Protein AF-A0A8X6F8U3-F1 (afdb_monomer_lite)

Secondary structure (DSSP, 8-state):
-HHHHH----TT--HHHHHHHHHHHHHHHHHHHHHHHS----SHHHHHHHHHH--GGGHHHHHHHHHS-GGG--HHHHHHHHHHHHTTS-------------

Radius of gyration: 16.99 Å; chains: 1; bounding box: 34×33×59 Å

Structure (mmCIF, N/CA/C/O backbone):
data_AF-A0A8X6F8U3-F1
#
_entry.id   AF-A0A8X6F8U3-F1
#
loop_
_atom_site.group_PDB
_atom_site.id
_atom_site.type_symbol
_atom_site.label_atom_id
_atom_site.label_alt_id
_atom_site.label_comp_id
_atom_site.label_asym_id
_atom_site.label_entity_id
_atom_site.label_seq_id
_atom_site.pdbx_PDB_ins_code
_atom_site.Cartn_x
_atom_site.Cartn_y
_atom_site.Cartn_z
_atom_site.occupancy
_atom_site.B_iso_or_equiv
_atom_site.auth_seq_id
_atom_site.auth_comp_id
_atom_site.auth_asym_id
_atom_site.auth_atom_id
_atom_site.pdbx_PDB_model_num
ATOM 1 N N . MET A 1 1 ? -8.518 11.159 7.905 1.00 58.81 1 MET A N 1
ATOM 2 C CA . MET A 1 1 ? -9.154 10.198 6.957 1.00 58.81 1 MET A CA 1
ATOM 3 C C . MET A 1 1 ? -8.760 10.335 5.467 1.00 58.81 1 MET A C 1
ATOM 5 O O . MET A 1 1 ? -8.096 9.435 4.971 1.00 58.81 1 MET A O 1
ATOM 9 N N . GLU A 1 2 ? -9.117 11.391 4.712 1.00 69.12 2 GLU A N 1
ATOM 10 C CA . GLU A 1 2 ? -9.016 11.360 3.223 1.00 69.12 2 GLU A CA 1
ATOM 11 C C . GLU A 1 2 ? -7.598 11.386 2.616 1.00 69.12 2 GLU A C 1
ATOM 13 O O . GLU A 1 2 ? -7.409 10.939 1.482 1.00 69.12 2 GLU A O 1
ATOM 18 N N . LYS A 1 3 ? -6.595 11.888 3.352 1.00 73.69 3 LYS A N 1
ATOM 19 C CA . LYS A 1 3 ? -5.221 12.070 2.843 1.00 73.69 3 LYS A CA 1
ATOM 20 C C . LYS A 1 3 ? -4.618 10.786 2.273 1.00 73.69 3 LYS A C 1
ATOM 22 O O . LYS A 1 3 ? -3.950 10.844 1.252 1.00 73.69 3 LYS A O 1
ATOM 27 N N . PHE A 1 4 ? -4.872 9.634 2.898 1.00 74.69 4 PHE A N 1
ATOM 28 C CA . PHE A 1 4 ? -4.359 8.350 2.419 1.00 74.69 4 PHE A CA 1
ATOM 29 C C . PHE A 1 4 ? -4.970 7.947 1.065 1.00 74.69 4 PHE A C 1
ATOM 31 O O . PHE A 1 4 ? -4.255 7.537 0.153 1.00 74.69 4 PHE A O 1
ATOM 38 N N . PHE A 1 5 ? -6.285 8.112 0.909 1.00 71.75 5 PHE A N 1
ATOM 39 C CA . PHE A 1 5 ? -6.998 7.700 -0.301 1.00 71.75 5 PHE A CA 1
ATOM 40 C C . PHE A 1 5 ? -6.686 8.607 -1.496 1.00 71.75 5 PHE A C 1
ATOM 42 O O . PHE A 1 5 ? -6.496 8.104 -2.606 1.00 71.75 5 PHE A O 1
ATOM 49 N N . ARG A 1 6 ? -6.557 9.918 -1.252 1.00 76.81 6 ARG A N 1
ATOM 50 C CA . ARG A 1 6 ? -6.268 10.934 -2.277 1.00 76.81 6 ARG A CA 1
ATOM 51 C C . ARG A 1 6 ? -4.782 11.108 -2.602 1.00 76.81 6 ARG A C 1
ATOM 53 O O . ARG A 1 6 ? -4.469 11.865 -3.510 1.00 76.81 6 ARG A O 1
ATOM 60 N N . HIS A 1 7 ? -3.863 10.465 -1.874 1.00 72.81 7 HIS A N 1
ATOM 61 C CA . HIS A 1 7 ? -2.436 10.635 -2.151 1.00 72.81 7 HIS A CA 1
ATOM 62 C C . HIS A 1 7 ? -2.070 9.989 -3.491 1.00 72.81 7 HIS A C 1
ATOM 64 O O . HIS A 1 7 ? -2.315 8.795 -3.706 1.00 72.81 7 HIS A O 1
ATOM 70 N N . GLU A 1 8 ? -1.476 10.790 -4.366 1.00 71.00 8 GLU A N 1
ATOM 71 C CA . GLU A 1 8 ? -0.885 10.381 -5.635 1.00 71.00 8 GLU A CA 1
ATOM 72 C C . GLU A 1 8 ? 0.630 10.572 -5.572 1.00 71.00 8 GLU A C 1
ATOM 74 O O . GLU A 1 8 ? 1.145 11.306 -4.726 1.00 71.00 8 GLU A O 1
ATOM 79 N N . LYS A 1 9 ? 1.352 9.861 -6.439 1.00 65.50 9 LYS A N 1
ATOM 80 C CA . LYS A 1 9 ? 2.805 9.977 -6.526 1.00 65.50 9 LYS A CA 1
ATOM 81 C C . LYS A 1 9 ? 3.182 11.302 -7.186 1.00 65.50 9 LYS A C 1
ATOM 83 O O . LYS A 1 9 ? 2.762 11.565 -8.308 1.00 65.50 9 LYS A O 1
ATOM 88 N N . GLU A 1 10 ? 4.022 12.092 -6.521 1.00 70.50 10 GLU A N 1
ATOM 89 C CA . GLU A 1 10 ? 4.621 13.298 -7.101 1.00 70.50 10 GLU A CA 1
ATOM 90 C C . GLU A 1 10 ? 5.673 12.911 -8.164 1.00 70.50 10 GLU A C 1
ATOM 92 O O . GLU A 1 10 ? 6.340 11.874 -8.058 1.00 70.50 10 GLU A O 1
ATOM 97 N N . LEU A 1 11 ? 5.801 13.711 -9.230 1.00 58.59 11 LEU A N 1
ATOM 98 C CA . LEU A 1 11 ? 6.662 13.391 -10.382 1.00 58.59 11 LEU A CA 1
ATOM 99 C C . LEU A 1 11 ? 8.149 13.263 -10.004 1.00 58.59 11 LEU A C 1
ATOM 101 O O . LEU A 1 11 ? 8.826 12.403 -10.567 1.00 58.59 11 LEU A O 1
ATOM 105 N N . ASP A 1 12 ? 8.602 14.035 -9.014 1.00 63.91 12 ASP A N 1
ATOM 106 C CA . ASP A 1 12 ? 9.995 14.068 -8.540 1.00 63.91 12 ASP A CA 1
ATOM 107 C C . ASP A 1 12 ? 10.294 13.116 -7.372 1.00 63.91 12 ASP A C 1
ATOM 109 O O . ASP A 1 12 ? 11.456 12.924 -7.020 1.00 63.91 12 ASP A O 1
ATOM 113 N N . ASP A 1 13 ? 9.280 12.486 -6.772 1.00 71.19 13 ASP A N 1
ATOM 114 C CA . ASP A 1 13 ? 9.520 11.479 -5.737 1.00 71.19 13 ASP A CA 1
ATOM 115 C C . ASP A 1 13 ? 10.078 10.197 -6.366 1.00 71.19 13 ASP A C 1
ATOM 117 O O . ASP A 1 13 ? 9.485 9.641 -7.298 1.00 71.19 13 ASP A O 1
ATOM 121 N N . ASP A 1 14 ? 11.150 9.647 -5.802 1.00 76.94 14 ASP A N 1
ATOM 122 C CA . ASP A 1 14 ? 11.480 8.238 -6.022 1.00 76.94 14 ASP A CA 1
ATOM 123 C C . ASP A 1 14 ? 10.392 7.318 -5.409 1.00 76.94 14 ASP A C 1
ATOM 125 O O . ASP A 1 14 ? 9.550 7.736 -4.598 1.00 76.94 14 ASP A O 1
ATOM 129 N N . ILE A 1 15 ? 10.330 6.053 -5.839 1.00 78.12 15 ILE A N 1
ATOM 130 C CA . ILE A 1 15 ? 9.307 5.110 -5.369 1.00 78.12 15 ILE A CA 1
ATOM 131 C C . ILE A 1 15 ? 9.447 4.868 -3.868 1.00 78.12 15 ILE A C 1
ATOM 133 O O . ILE A 1 15 ? 8.434 4.707 -3.188 1.00 78.12 15 ILE A O 1
ATOM 137 N N . ALA A 1 16 ? 10.672 4.857 -3.336 1.00 80.12 16 ALA A N 1
ATOM 138 C CA . ALA A 1 16 ? 10.928 4.602 -1.925 1.00 80.12 16 ALA A CA 1
ATOM 139 C C . ALA A 1 16 ? 10.355 5.718 -1.040 1.00 80.12 16 ALA A C 1
ATOM 141 O O . ALA A 1 16 ? 9.675 5.440 -0.048 1.00 80.12 16 ALA A O 1
ATOM 142 N N . SER A 1 17 ? 10.561 6.970 -1.432 1.00 83.25 17 SER A N 1
ATOM 143 C CA . SER A 1 17 ? 10.043 8.176 -0.790 1.00 83.25 17 SER A CA 1
ATOM 144 C C . SER A 1 17 ? 8.524 8.214 -0.871 1.00 83.25 17 SER A C 1
ATOM 146 O O . SER A 1 17 ? 7.857 8.439 0.143 1.00 83.25 17 SER A O 1
ATOM 148 N N . HIS A 1 18 ? 7.955 7.890 -2.034 1.00 83.88 18 HIS A N 1
ATOM 149 C CA . HIS A 1 18 ? 6.507 7.800 -2.186 1.00 83.88 18 HIS A CA 1
ATOM 150 C C . HIS A 1 18 ? 5.887 6.709 -1.294 1.00 83.88 18 HIS A C 1
ATOM 152 O O . HIS A 1 18 ? 4.905 6.947 -0.586 1.00 83.88 18 HIS A O 1
ATOM 158 N N . ILE A 1 19 ? 6.490 5.517 -1.261 1.00 85.75 19 ILE A N 1
ATOM 159 C CA . ILE A 1 19 ? 6.067 4.415 -0.388 1.00 85.75 19 ILE A CA 1
ATOM 160 C C . ILE A 1 19 ? 6.152 4.832 1.086 1.00 85.75 19 ILE A C 1
ATOM 162 O O . ILE A 1 19 ? 5.222 4.567 1.851 1.00 85.75 19 ILE A O 1
ATOM 166 N N . ALA A 1 20 ? 7.219 5.522 1.496 1.00 86.56 20 ALA A N 1
ATOM 167 C CA . ALA A 1 20 ? 7.372 6.014 2.863 1.00 86.56 20 ALA A CA 1
ATOM 168 C C . ALA A 1 20 ? 6.270 7.024 3.239 1.00 86.56 20 ALA A C 1
ATOM 170 O O . ALA A 1 20 ? 5.706 6.936 4.338 1.00 86.56 20 ALA A O 1
ATOM 171 N N . LYS A 1 21 ? 5.906 7.936 2.321 1.00 88.06 21 LYS A N 1
ATOM 172 C CA . LYS A 1 21 ? 4.771 8.864 2.485 1.00 88.06 21 LYS A CA 1
ATOM 173 C C . LYS A 1 21 ? 3.448 8.097 2.645 1.00 88.06 21 LYS A C 1
ATOM 175 O O . LYS A 1 21 ? 2.701 8.365 3.589 1.00 88.06 21 LYS A O 1
ATOM 180 N N . LEU A 1 22 ? 3.180 7.089 1.807 1.00 88.12 22 LEU A N 1
ATOM 181 C CA . LEU A 1 22 ? 1.986 6.235 1.915 1.00 88.12 22 LEU A CA 1
ATOM 182 C C . LEU A 1 22 ? 1.913 5.484 3.251 1.00 88.12 22 LEU A C 1
ATOM 184 O O . LEU A 1 22 ? 0.871 5.497 3.907 1.00 88.12 22 LEU A O 1
ATOM 188 N N . GLN A 1 23 ? 3.015 4.866 3.682 1.00 88.94 23 GLN A N 1
ATOM 189 C CA . GLN A 1 23 ? 3.091 4.162 4.963 1.00 88.94 23 GLN A CA 1
ATOM 190 C C . GLN A 1 23 ? 2.835 5.101 6.145 1.00 88.94 23 GLN A C 1
ATOM 192 O O . GLN A 1 23 ? 2.135 4.734 7.088 1.00 88.94 23 GLN A O 1
ATOM 197 N N . ARG A 1 24 ? 3.391 6.317 6.104 1.00 90.50 24 ARG A N 1
ATOM 198 C CA . ARG A 1 24 ? 3.146 7.332 7.131 1.00 90.50 24 ARG A CA 1
ATOM 199 C C . ARG A 1 24 ? 1.669 7.722 7.178 1.00 90.50 24 ARG A C 1
ATOM 201 O O . ARG A 1 24 ? 1.077 7.660 8.251 1.00 90.50 24 ARG A O 1
ATOM 208 N N . ASN A 1 25 ? 1.073 8.043 6.031 1.00 89.44 25 ASN A N 1
ATOM 209 C CA . ASN A 1 25 ? -0.344 8.405 5.940 1.00 89.44 25 ASN A CA 1
ATOM 210 C C . ASN A 1 25 ? -1.256 7.275 6.449 1.00 89.44 25 ASN A C 1
ATOM 212 O O . ASN A 1 25 ? -2.256 7.538 7.114 1.00 89.44 25 ASN A O 1
ATOM 216 N N . PHE A 1 26 ? -0.904 6.016 6.171 1.00 90.25 26 PHE A N 1
ATOM 217 C CA . PHE A 1 26 ? -1.649 4.848 6.643 1.00 90.25 26 PHE A CA 1
ATOM 218 C C . PHE A 1 26 ? -1.545 4.650 8.161 1.00 90.25 26 PHE A C 1
ATOM 220 O O . PHE A 1 26 ? -2.543 4.342 8.810 1.00 90.25 26 PHE A O 1
ATOM 227 N N . ARG A 1 27 ? -0.361 4.877 8.750 1.00 91.50 27 ARG A N 1
ATOM 228 C CA . ARG A 1 27 ? -0.181 4.855 10.212 1.00 91.50 27 ARG A CA 1
ATOM 229 C C . ARG A 1 27 ? -1.003 5.939 10.899 1.00 91.50 27 ARG A C 1
ATOM 231 O O . ARG A 1 27 ? -1.727 5.627 11.835 1.00 91.50 27 ARG A O 1
ATOM 238 N N . GLU A 1 28 ? -0.947 7.173 10.397 1.00 92.56 28 GLU A N 1
ATOM 239 C CA . GLU A 1 28 ? -1.734 8.290 10.939 1.00 92.56 28 GLU A CA 1
ATOM 240 C C . GLU A 1 28 ? -3.247 7.995 10.872 1.00 92.56 28 GLU A C 1
ATOM 242 O O . GLU A 1 28 ? -3.968 8.230 11.842 1.00 92.56 28 GLU A O 1
ATOM 247 N N . LEU A 1 29 ? -3.720 7.401 9.768 1.00 91.12 29 LEU A N 1
ATOM 248 C CA . LEU A 1 29 ? -5.107 6.947 9.620 1.00 91.12 29 LEU A CA 1
ATOM 249 C C . LEU A 1 29 ? -5.482 5.865 10.643 1.00 91.12 29 LEU A C 1
ATOM 251 O O .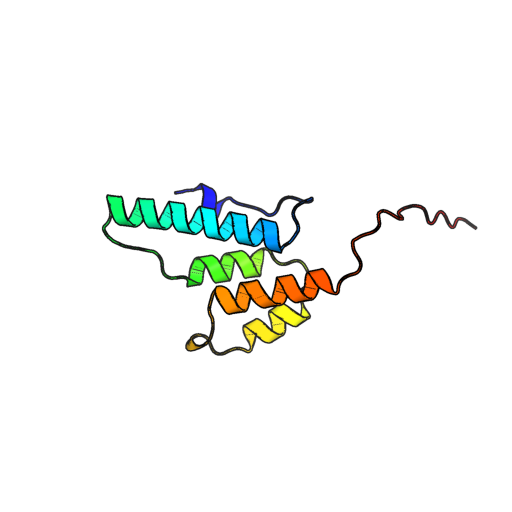 LEU A 1 29 ? -6.536 5.952 11.272 1.00 91.12 29 LEU A O 1
ATOM 255 N N . ASN A 1 30 ? -4.638 4.847 10.816 1.00 92.94 30 ASN A N 1
ATOM 256 C CA . ASN A 1 30 ? -4.890 3.770 11.773 1.00 92.94 30 ASN A CA 1
ATOM 257 C C . ASN A 1 30 ? -4.834 4.251 13.227 1.00 92.94 30 ASN A C 1
ATOM 259 O O . ASN A 1 30 ? -5.600 3.764 14.056 1.00 92.94 30 ASN A O 1
ATOM 263 N N . ASP A 1 31 ? -3.984 5.228 13.543 1.00 93.06 31 ASP A N 1
ATOM 264 C CA . ASP A 1 31 ? -3.954 5.863 14.860 1.00 93.06 31 ASP A CA 1
ATOM 265 C C . ASP A 1 31 ? -5.254 6.618 15.157 1.00 93.06 31 ASP A C 1
ATOM 267 O O . ASP A 1 31 ? -5.802 6.490 16.255 1.00 93.06 31 ASP A O 1
ATOM 271 N N . GLU A 1 32 ? -5.774 7.363 14.179 1.00 91.88 32 GLU A N 1
ATOM 272 C CA . GLU A 1 32 ? -7.070 8.043 14.265 1.00 91.88 32 GLU A CA 1
ATOM 273 C C . GLU A 1 32 ? -8.215 7.029 14.437 1.00 91.88 32 GLU A C 1
ATOM 275 O O . GLU A 1 32 ? -9.018 7.141 15.368 1.00 91.88 32 GLU A O 1
ATOM 280 N N . LEU A 1 33 ? -8.247 5.983 13.607 1.00 91.31 33 LEU A N 1
ATOM 281 C CA . LEU A 1 33 ? -9.276 4.943 13.648 1.00 91.31 33 LEU A CA 1
ATOM 282 C C . LEU A 1 33 ? -9.267 4.171 14.974 1.00 91.31 33 LEU A C 1
ATOM 284 O O . LEU A 1 33 ? -10.322 3.894 15.548 1.00 91.31 33 LEU A O 1
ATOM 288 N N . ARG A 1 34 ? -8.079 3.899 15.519 1.00 93.50 34 ARG A N 1
ATOM 289 C CA . ARG A 1 34 ? -7.923 3.260 16.826 1.00 93.50 34 ARG A CA 1
ATOM 290 C C . ARG A 1 34 ? -8.449 4.141 17.954 1.00 93.50 34 ARG A C 1
ATOM 292 O O . ARG A 1 34 ? -9.059 3.621 18.885 1.00 93.50 34 ARG A O 1
ATOM 299 N N . ARG A 1 35 ? -8.250 5.461 17.880 1.00 93.81 35 ARG A N 1
ATOM 300 C CA . ARG A 1 35 ? -8.778 6.408 18.878 1.00 93.81 35 ARG A CA 1
ATOM 301 C C . ARG A 1 35 ? -10.301 6.509 18.830 1.00 93.81 35 ARG A C 1
ATOM 303 O O . ARG A 1 35 ? -10.930 6.498 19.882 1.00 93.81 35 ARG A O 1
ATOM 310 N N . VAL A 1 36 ? -10.880 6.606 17.634 1.00 92.94 36 VAL A N 1
ATOM 311 C CA . VAL A 1 36 ? -12.316 6.893 17.458 1.00 92.94 36 VAL A CA 1
ATOM 312 C C . VAL A 1 36 ? -13.174 5.627 17.503 1.00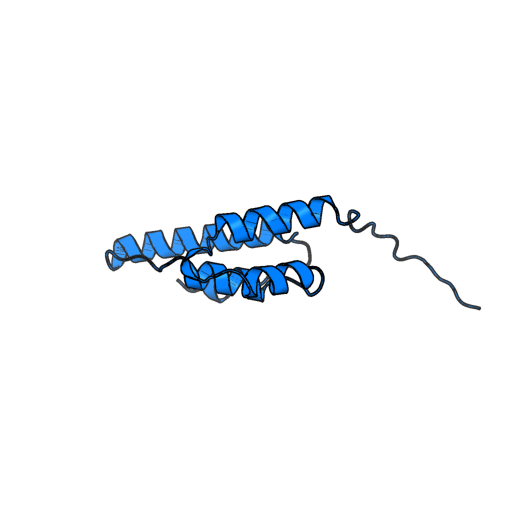 92.94 36 VAL A C 1
ATOM 314 O O . VAL A 1 36 ? -14.261 5.643 18.069 1.00 92.94 36 VAL A O 1
ATOM 317 N N . ALA A 1 37 ? -12.687 4.524 16.936 1.00 91.75 37 ALA A N 1
ATOM 318 C CA . ALA A 1 37 ? -13.465 3.303 16.721 1.00 91.75 37 ALA A CA 1
ATOM 319 C C . ALA A 1 37 ? -12.820 2.040 17.320 1.00 91.75 37 ALA A C 1
ATOM 321 O O . ALA A 1 37 ? -13.340 0.944 17.122 1.00 91.75 37 ALA A O 1
ATOM 322 N N . LYS A 1 38 ? -11.699 2.168 18.053 1.00 92.69 38 LYS A N 1
ATOM 323 C CA . LYS A 1 38 ? -10.964 1.044 18.676 1.00 92.69 38 LYS A CA 1
ATOM 324 C C . LYS A 1 38 ? -10.627 -0.088 17.697 1.00 92.69 38 LYS A C 1
ATOM 326 O O . LYS A 1 38 ? -10.551 -1.250 18.085 1.00 92.69 38 LYS A O 1
ATOM 331 N N . THR A 1 39 ? -10.410 0.260 16.433 1.00 91.75 39 THR A N 1
ATOM 332 C CA . THR A 1 39 ? -10.105 -0.685 15.358 1.00 91.75 39 THR A CA 1
ATOM 333 C C . THR A 1 39 ? -8.996 -0.144 14.460 1.00 91.75 39 THR A C 1
ATOM 335 O O . THR A 1 39 ? -8.652 1.036 14.522 1.00 91.75 39 THR A O 1
ATOM 338 N N . THR A 1 40 ? -8.423 -1.011 13.635 1.00 91.44 40 THR A N 1
ATOM 339 C CA . THR A 1 40 ? -7.393 -0.680 12.647 1.00 91.44 40 THR A CA 1
ATOM 340 C C . THR A 1 40 ? -7.731 -1.345 11.325 1.00 91.44 40 THR A C 1
ATOM 342 O O . THR A 1 40 ? -8.318 -2.426 11.292 1.00 91.44 40 THR A O 1
ATOM 345 N N . LEU A 1 41 ? -7.323 -0.728 10.224 1.00 88.50 41 LEU A N 1
ATOM 346 C CA . LEU A 1 41 ? -7.372 -1.360 8.918 1.00 88.50 41 LEU A CA 1
ATOM 347 C C . LEU A 1 41 ? -6.276 -2.432 8.813 1.00 88.50 41 LEU A C 1
ATOM 349 O O . LEU A 1 41 ? -5.168 -2.209 9.310 1.00 88.50 41 LEU A O 1
ATOM 353 N N . PRO A 1 42 ? -6.555 -3.566 8.145 1.00 89.88 42 PRO A N 1
ATOM 354 C CA . PRO A 1 42 ? -5.529 -4.547 7.802 1.00 89.88 42 PRO A CA 1
ATOM 355 C C . PRO A 1 42 ? -4.535 -3.950 6.800 1.00 89.88 42 PRO A C 1
ATOM 357 O O . PRO A 1 42 ? -4.850 -2.973 6.135 1.00 89.88 42 PRO A O 1
ATOM 360 N N . ASP A 1 43 ? -3.370 -4.564 6.608 1.00 87.25 43 ASP A N 1
ATOM 361 C CA . ASP A 1 43 ? -2.321 -4.038 5.713 1.00 87.25 43 ASP A CA 1
ATOM 362 C C . ASP A 1 43 ? -2.669 -4.105 4.212 1.00 87.25 43 ASP A C 1
ATOM 364 O O . ASP A 1 43 ? -2.006 -3.491 3.371 1.00 87.25 43 ASP A O 1
ATOM 368 N N . PHE A 1 44 ? -3.715 -4.848 3.846 1.00 86.88 44 PHE A N 1
ATOM 369 C CA . PHE A 1 44 ? -4.107 -5.080 2.454 1.00 86.88 44 PHE A CA 1
ATOM 370 C C . PHE A 1 44 ? -4.378 -3.800 1.633 1.00 86.88 44 PHE A C 1
ATOM 372 O O . PHE A 1 44 ? -3.831 -3.690 0.532 1.00 86.88 44 PHE A O 1
ATOM 379 N N . PRO A 1 45 ? -5.136 -2.796 2.120 1.00 87.38 45 PRO A N 1
ATOM 380 C CA . PRO A 1 45 ? -5.358 -1.546 1.396 1.00 87.38 45 PRO A CA 1
ATOM 381 C C . PRO A 1 45 ? -4.062 -0.759 1.162 1.00 87.38 45 PRO A C 1
ATOM 383 O O . PRO A 1 45 ? -3.903 -0.146 0.107 1.00 87.38 45 PRO A O 1
ATOM 386 N N . LEU A 1 46 ? -3.109 -0.813 2.101 1.00 88.88 46 LEU A N 1
ATOM 387 C CA . LEU A 1 46 ? -1.785 -0.213 1.927 1.00 88.88 46 LEU A CA 1
ATOM 388 C C . LEU A 1 46 ? -0.993 -0.922 0.824 1.00 88.88 46 LEU A C 1
ATOM 390 O O . LEU A 1 46 ? -0.458 -0.261 -0.065 1.00 88.88 46 LEU A O 1
ATOM 394 N N . MET A 1 47 ? -0.971 -2.257 0.832 1.00 88.81 47 MET A N 1
ATOM 395 C CA . MET A 1 47 ? -0.304 -3.044 -0.210 1.00 88.81 47 MET A CA 1
ATOM 396 C C . MET A 1 47 ? -0.908 -2.798 -1.600 1.00 88.81 47 MET A C 1
ATOM 398 O O . MET A 1 47 ? -0.175 -2.604 -2.570 1.00 88.81 47 MET A O 1
ATOM 402 N N . SER A 1 48 ? -2.239 -2.747 -1.697 1.00 86.06 48 SER A N 1
ATOM 403 C CA . SER A 1 48 ? -2.951 -2.449 -2.945 1.00 86.06 48 SER A CA 1
ATOM 404 C C . SER A 1 48 ? -2.613 -1.051 -3.477 1.00 86.06 48 SER A C 1
ATOM 406 O O . SER A 1 48 ? -2.273 -0.900 -4.653 1.00 86.06 48 SER A O 1
ATOM 408 N N . LYS A 1 49 ? -2.608 -0.035 -2.602 1.00 86.50 49 LYS A N 1
ATOM 409 C CA . LYS A 1 49 ? -2.257 1.339 -2.977 1.00 86.50 49 LYS A CA 1
ATOM 410 C C . LYS A 1 49 ? -0.818 1.427 -3.494 1.00 86.50 49 LYS A C 1
ATOM 412 O O . LYS A 1 49 ? -0.615 1.958 -4.5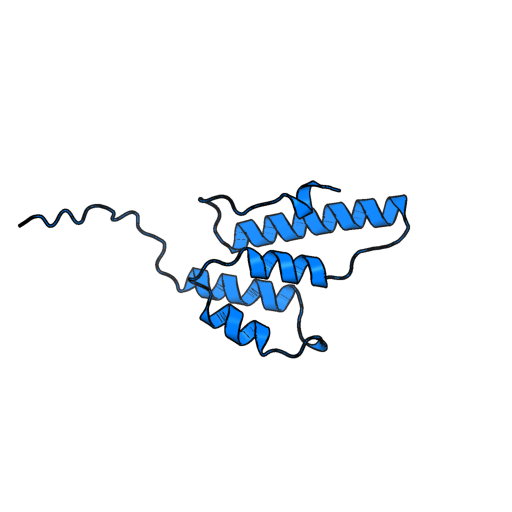81 1.00 86.50 49 LYS A O 1
ATOM 417 N N . ILE A 1 50 ? 0.149 0.827 -2.794 1.00 87.00 50 ILE A N 1
ATOM 418 C CA . ILE A 1 50 ? 1.558 0.787 -3.222 1.00 87.00 50 ILE A CA 1
ATOM 419 C C . ILE A 1 50 ? 1.704 0.138 -4.615 1.00 87.00 50 ILE A C 1
ATOM 421 O O . ILE A 1 50 ? 2.380 0.681 -5.489 1.00 87.00 50 ILE A O 1
ATOM 425 N N . MET A 1 51 ? 1.025 -0.988 -4.861 1.00 84.06 51 MET A N 1
ATOM 426 C CA . MET A 1 51 ? 1.042 -1.672 -6.164 1.00 84.06 51 MET A CA 1
ATOM 427 C C . MET A 1 51 ? 0.456 -0.823 -7.300 1.00 84.06 51 MET A C 1
ATOM 429 O O . MET A 1 51 ? 0.976 -0.843 -8.421 1.00 84.06 51 MET A O 1
ATOM 433 N N . SER A 1 52 ? -0.604 -0.059 -7.017 1.00 82.88 52 SER A N 1
ATOM 434 C CA . SER A 1 52 ? -1.230 0.834 -8.001 1.00 82.88 52 SER A CA 1
ATOM 435 C C . SER A 1 52 ? -0.319 1.997 -8.411 1.00 82.88 52 SER A C 1
ATOM 437 O O . SER A 1 52 ? -0.355 2.420 -9.561 1.00 82.88 52 SER A O 1
ATOM 439 N N . THR A 1 53 ? 0.549 2.460 -7.506 1.00 79.62 53 THR A N 1
ATOM 440 C CA . THR A 1 53 ? 1.431 3.621 -7.723 1.00 79.62 53 THR A CA 1
ATOM 441 C C . THR A 1 53 ? 2.770 3.282 -8.376 1.00 79.62 53 THR A C 1
ATOM 443 O O . THR A 1 53 ? 3.485 4.174 -8.827 1.00 79.62 53 THR A O 1
ATOM 446 N N . MET A 1 54 ? 3.138 2.001 -8.437 1.00 77.44 54 MET A N 1
ATOM 447 C CA . MET A 1 54 ? 4.365 1.567 -9.107 1.00 77.44 54 MET A CA 1
ATOM 448 C C . MET A 1 54 ? 4.254 1.748 -10.628 1.00 77.44 54 MET A C 1
ATOM 450 O O . MET A 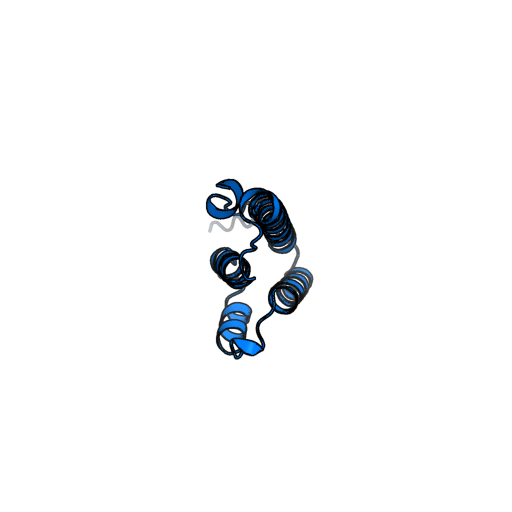1 54 ? 3.320 1.239 -11.253 1.00 77.44 54 MET A O 1
ATOM 454 N N . LEU A 1 55 ? 5.226 2.437 -11.227 1.00 75.06 55 LEU A N 1
ATOM 455 C CA . LEU A 1 55 ? 5.306 2.676 -12.673 1.00 75.06 55 LEU A CA 1
ATOM 456 C C . LEU A 1 55 ? 5.629 1.389 -13.459 1.00 75.06 55 LEU A C 1
ATOM 458 O O . LEU A 1 55 ? 5.972 0.353 -12.880 1.00 75.06 55 LEU A O 1
ATOM 462 N N . SER A 1 56 ? 5.529 1.450 -14.790 1.00 71.00 56 SER A N 1
ATOM 463 C CA . SER A 1 56 ? 5.818 0.328 -15.704 1.00 71.00 56 SER A CA 1
ATOM 464 C C . SER A 1 56 ? 7.237 -0.235 -15.552 1.00 71.00 56 SER A C 1
ATOM 466 O O . SER A 1 56 ? 7.449 -1.427 -15.764 1.00 71.00 56 SER A O 1
ATOM 468 N N . GLU A 1 57 ? 8.190 0.577 -15.096 1.00 72.94 57 GLU A N 1
ATOM 469 C CA . GLU A 1 57 ? 9.574 0.180 -14.794 1.00 72.94 57 GLU A CA 1
ATOM 470 C C . GLU A 1 57 ? 9.663 -0.941 -13.738 1.00 72.94 57 GLU A C 1
ATOM 472 O O . GLU A 1 57 ? 10.604 -1.734 -13.730 1.00 72.94 57 GLU A O 1
ATOM 477 N N . TYR A 1 58 ? 8.630 -1.092 -12.903 1.00 74.62 58 TYR A N 1
ATOM 478 C CA . TYR A 1 58 ? 8.526 -2.144 -11.890 1.00 74.62 58 TYR A CA 1
ATOM 479 C C . TYR A 1 58 ? 7.713 -3.358 -12.367 1.00 74.62 58 TYR A C 1
ATOM 481 O O . TYR A 1 58 ? 7.363 -4.212 -11.554 1.00 74.62 58 TYR A O 1
ATOM 489 N N . PHE A 1 59 ? 7.407 -3.490 -13.664 1.00 76.94 59 PHE A N 1
ATOM 490 C CA . PHE 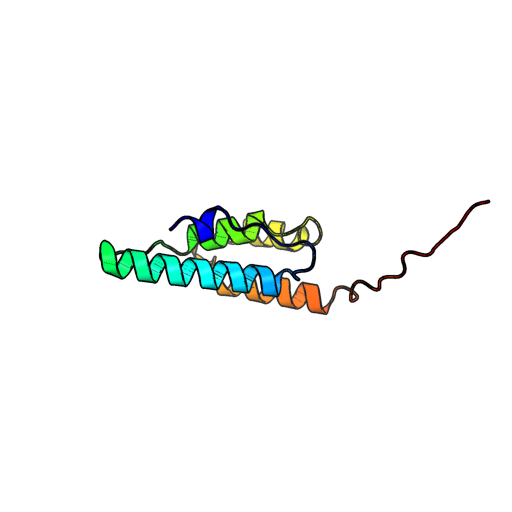A 1 59 ? 6.553 -4.563 -14.195 1.00 76.94 59 PHE A CA 1
ATOM 491 C C . PHE A 1 59 ? 7.014 -5.975 -13.792 1.00 76.94 59 PHE A C 1
ATOM 493 O O . PHE A 1 59 ? 6.211 -6.772 -13.307 1.00 76.94 59 PHE A O 1
ATOM 500 N N . LYS A 1 60 ? 8.318 -6.276 -13.903 1.00 78.19 60 LYS A N 1
ATOM 501 C CA . LYS A 1 60 ? 8.873 -7.575 -13.469 1.00 78.19 60 LYS A CA 1
ATOM 502 C C . LYS A 1 60 ? 8.636 -7.828 -11.982 1.00 78.19 60 LYS A C 1
ATOM 504 O O . LYS A 1 60 ? 8.350 -8.951 -11.583 1.00 78.19 60 LYS A O 1
ATOM 509 N N . PHE A 1 61 ? 8.746 -6.784 -11.165 1.00 80.50 61 PHE A N 1
ATOM 510 C CA . PHE A 1 61 ? 8.476 -6.883 -9.740 1.00 80.50 61 PHE A CA 1
ATOM 511 C C . PHE A 1 61 ? 6.985 -7.105 -9.461 1.00 80.50 61 PHE A C 1
ATOM 513 O O . PHE A 1 61 ? 6.660 -7.995 -8.678 1.00 80.50 61 PHE A O 1
ATOM 520 N N . LYS A 1 62 ? 6.089 -6.375 -10.142 1.00 81.38 62 LYS A N 1
ATOM 521 C CA . LYS A 1 62 ? 4.635 -6.563 -10.017 1.00 81.38 62 LYS A CA 1
ATOM 522 C C . LYS A 1 62 ? 4.212 -7.991 -10.348 1.00 81.38 62 LYS A C 1
ATOM 524 O O . LYS A 1 62 ? 3.512 -8.608 -9.555 1.00 81.38 62 LYS A O 1
ATOM 529 N N . SER A 1 63 ? 4.705 -8.532 -11.461 1.00 81.44 63 SER A N 1
ATOM 530 C CA . SER A 1 63 ? 4.391 -9.898 -11.893 1.00 81.44 63 SER A CA 1
ATOM 531 C C . SER A 1 63 ? 4.839 -10.948 -10.868 1.00 81.44 63 SER A C 1
ATOM 533 O O . SER A 1 63 ? 4.079 -11.854 -10.531 1.00 81.44 63 SER A O 1
ATOM 535 N N . VAL A 1 64 ? 6.038 -10.792 -10.290 1.00 83.19 64 VAL A N 1
ATOM 536 C CA . VAL A 1 64 ? 6.501 -11.670 -9.203 1.00 83.19 64 VAL A CA 1
ATOM 537 C C . VAL A 1 64 ? 5.632 -11.501 -7.959 1.00 83.19 64 VAL A C 1
ATOM 539 O O . VAL A 1 64 ? 5.245 -12.495 -7.356 1.00 83.19 64 VAL A O 1
ATOM 542 N N . TRP A 1 65 ? 5.288 -10.273 -7.575 1.00 84.12 65 TRP A N 1
ATOM 543 C CA . TRP A 1 65 ? 4.450 -10.013 -6.404 1.00 84.12 65 TRP A CA 1
ATOM 544 C C . TRP A 1 65 ? 3.055 -10.640 -6.516 1.00 84.12 65 TRP A C 1
ATOM 546 O O . TRP A 1 65 ? 2.559 -11.233 -5.559 1.00 84.12 65 TRP A O 1
ATOM 556 N N . GLU A 1 66 ? 2.442 -10.562 -7.695 1.00 83.75 66 GLU A N 1
ATOM 557 C CA . GLU A 1 66 ? 1.143 -11.174 -7.984 1.00 8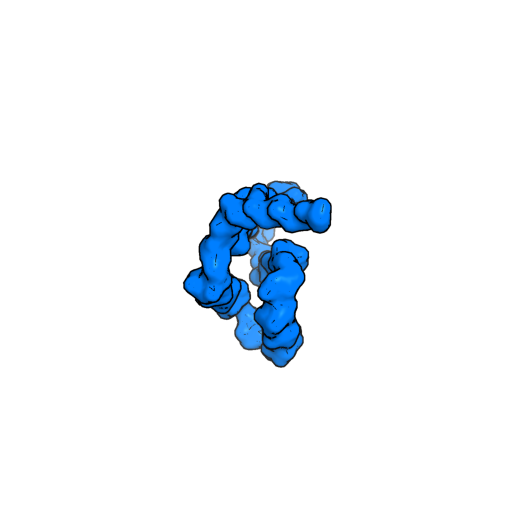3.75 66 GLU A CA 1
ATOM 558 C C . GLU A 1 66 ? 1.182 -12.707 -7.933 1.00 83.75 66 GLU A C 1
ATOM 560 O O . GLU A 1 66 ? 0.170 -13.322 -7.602 1.00 83.75 66 GLU A O 1
ATOM 565 N N . SER A 1 67 ? 2.348 -13.314 -8.176 1.00 83.56 67 SER A N 1
ATOM 566 C CA . SER A 1 67 ? 2.555 -14.764 -8.058 1.00 83.56 67 SER A CA 1
ATOM 567 C C . SER A 1 67 ? 2.769 -15.262 -6.619 1.00 83.56 67 SER A C 1
ATOM 569 O O . SER A 1 67 ? 2.639 -16.455 -6.365 1.00 83.56 67 SER A O 1
ATOM 571 N N . VAL A 1 68 ? 3.075 -14.373 -5.664 1.00 83.94 68 VAL A N 1
ATOM 572 C CA . VAL A 1 68 ? 3.251 -14.741 -4.246 1.00 83.94 68 VAL A CA 1
ATOM 573 C C . VAL A 1 68 ? 1.888 -15.025 -3.615 1.00 83.94 68 VAL A C 1
ATOM 575 O O . VAL A 1 68 ? 0.954 -14.238 -3.795 1.00 83.94 68 VAL A O 1
ATOM 578 N N . HIS A 1 69 ? 1.778 -16.101 -2.834 1.00 84.62 69 HIS A N 1
ATOM 579 C CA . HIS A 1 69 ? 0.564 -16.438 -2.086 1.00 84.62 69 HIS A CA 1
ATOM 580 C C . HIS A 1 69 ? 0.145 -15.307 -1.143 1.00 84.62 69 HIS A C 1
ATOM 582 O O . HIS A 1 69 ? 0.988 -14.646 -0.537 1.00 84.62 69 HIS A O 1
ATOM 588 N N . ILE A 1 70 ? -1.162 -15.059 -1.019 1.00 80.19 70 ILE A N 1
ATOM 589 C CA . ILE A 1 70 ? -1.666 -13.901 -0.270 1.00 80.19 70 ILE A CA 1
ATOM 590 C C . ILE A 1 70 ? -1.280 -13.949 1.212 1.00 80.19 70 ILE A C 1
ATOM 592 O O . ILE A 1 70 ? -0.999 -12.894 1.777 1.00 80.19 70 ILE A O 1
ATOM 596 N N . GLU A 1 71 ? -1.181 -15.141 1.816 1.00 83.12 71 GLU A N 1
ATOM 597 C CA . GLU A 1 71 ? -0.751 -15.295 3.212 1.00 83.12 71 GLU A CA 1
ATOM 598 C C . GLU A 1 71 ? 0.720 -14.908 3.421 1.00 83.12 71 GLU A C 1
ATOM 600 O O . GLU A 1 71 ? 1.122 -14.526 4.518 1.00 83.12 71 GLU A O 1
ATOM 605 N N . GLU A 1 72 ? 1.536 -14.971 2.368 1.00 82.06 72 GLU A N 1
ATOM 606 C CA . GLU A 1 72 ? 2.964 -14.659 2.425 1.00 82.06 72 GLU A CA 1
ATOM 607 C C . GLU A 1 72 ? 3.281 -13.197 2.082 1.00 82.06 72 GLU A C 1
ATOM 609 O O . GLU A 1 72 ? 4.446 -12.776 2.186 1.00 82.06 72 GLU A O 1
ATOM 614 N N . ARG A 1 73 ? 2.274 -12.423 1.657 1.00 85.00 73 ARG A N 1
ATOM 615 C CA . ARG A 1 73 ? 2.414 -11.011 1.288 1.00 85.00 73 ARG A CA 1
ATOM 616 C C . ARG A 1 73 ? 2.473 -10.144 2.537 1.00 85.00 73 ARG A C 1
ATOM 618 O O . ARG A 1 73 ? 1.573 -10.146 3.368 1.00 85.00 73 ARG A O 1
ATOM 625 N N . SER A 1 74 ? 3.528 -9.343 2.632 1.00 84.19 74 SER A N 1
ATOM 626 C CA . SER A 1 74 ? 3.680 -8.340 3.679 1.00 84.19 74 SER A CA 1
ATOM 627 C C . SER A 1 74 ? 4.182 -7.020 3.113 1.00 84.19 74 SER A C 1
ATOM 629 O O . SER A 1 74 ? 4.908 -6.984 2.115 1.00 84.19 74 SER A O 1
ATOM 631 N N . VAL A 1 75 ? 3.839 -5.925 3.792 1.00 82.56 75 VAL A N 1
ATOM 632 C CA . VAL A 1 75 ? 4.311 -4.581 3.433 1.00 82.56 75 VAL A CA 1
ATOM 633 C C . VAL A 1 75 ? 5.841 -4.548 3.361 1.00 82.56 75 VAL A C 1
ATOM 635 O O . VAL A 1 75 ? 6.380 -4.013 2.401 1.00 82.56 75 VAL A O 1
ATOM 638 N N . ASN A 1 76 ? 6.544 -5.206 4.289 1.00 82.50 76 ASN A N 1
ATOM 639 C CA . ASN A 1 76 ? 8.012 -5.253 4.295 1.00 82.50 76 ASN A CA 1
ATOM 640 C C . ASN A 1 76 ? 8.584 -5.827 2.990 1.00 82.50 76 ASN A C 1
ATOM 642 O O . ASN A 1 76 ? 9.406 -5.176 2.341 1.00 82.50 76 ASN A O 1
ATOM 646 N N . LYS A 1 77 ? 8.092 -6.996 2.551 1.00 81.06 77 LYS A N 1
ATOM 647 C CA . LYS A 1 77 ? 8.526 -7.626 1.291 1.00 81.06 77 LYS A CA 1
ATOM 648 C C . LYS A 1 77 ? 8.198 -6.752 0.076 1.00 81.06 77 LYS A C 1
ATOM 650 O O . LYS A 1 77 ? 8.975 -6.712 -0.879 1.00 81.06 77 LYS A O 1
ATOM 655 N N . LEU A 1 78 ? 7.068 -6.042 0.128 1.00 79.94 78 LEU A N 1
ATOM 656 C CA . LEU A 1 78 ? 6.645 -5.107 -0.913 1.00 79.94 78 LEU A CA 1
ATOM 657 C C . LEU A 1 78 ? 7.522 -3.845 -0.964 1.00 79.94 78 LEU A C 1
ATOM 659 O O . LEU A 1 78 ? 7.635 -3.244 -2.025 1.00 79.94 78 LEU A O 1
ATOM 663 N N . THR A 1 79 ? 8.163 -3.456 0.143 1.00 79.38 79 THR A N 1
ATOM 664 C CA . THR A 1 79 ? 9.005 -2.249 0.227 1.00 79.38 79 THR A CA 1
ATOM 665 C C . THR A 1 79 ? 10.500 -2.484 0.015 1.00 79.38 79 THR A C 1
ATOM 667 O O . THR A 1 79 ? 11.174 -1.632 -0.559 1.00 79.38 79 THR A O 1
ATOM 670 N N . GLU A 1 80 ? 11.040 -3.631 0.432 1.00 79.56 80 GLU A N 1
ATOM 671 C CA . GLU A 1 80 ? 12.484 -3.898 0.344 1.00 79.56 80 GLU A CA 1
ATOM 672 C C . GLU A 1 80 ? 12.957 -4.089 -1.099 1.00 79.56 80 GLU A C 1
ATOM 674 O O . GLU A 1 80 ? 14.028 -3.623 -1.489 1.00 79.56 80 GLU A O 1
ATOM 679 N N . ARG A 1 81 ? 12.150 -4.759 -1.924 1.00 71.94 81 ARG A N 1
ATOM 680 C CA . ARG A 1 81 ? 12.533 -5.083 -3.301 1.00 71.94 81 ARG A CA 1
ATOM 681 C C . ARG A 1 81 ? 12.530 -3.891 -4.263 1.00 71.94 81 ARG A C 1
ATOM 683 O O . ARG A 1 81 ? 13.490 -3.800 -5.026 1.00 71.94 81 ARG A O 1
ATOM 690 N N . PRO A 1 82 ? 11.544 -2.976 -4.252 1.00 69.75 82 PRO A N 1
ATOM 691 C CA . PRO A 1 82 ? 11.601 -1.770 -5.078 1.00 69.75 82 PRO A CA 1
ATOM 692 C C . PRO A 1 82 ? 12.841 -0.918 -4.800 1.00 69.75 82 PRO A C 1
ATOM 694 O O . PRO A 1 82 ? 13.487 -0.477 -5.744 1.00 69.75 82 PRO A O 1
ATOM 697 N N . ARG A 1 83 ? 13.249 -0.792 -3.530 1.00 70.19 83 ARG A N 1
ATOM 698 C CA . ARG A 1 83 ? 14.472 -0.073 -3.139 1.00 70.19 83 ARG A CA 1
ATOM 699 C C . ARG A 1 83 ? 15.735 -0.677 -3.766 1.00 70.19 83 ARG A C 1
ATOM 701 O O . ARG A 1 83 ? 16.613 0.047 -4.221 1.00 70.19 83 ARG A O 1
ATOM 708 N N . LEU A 1 84 ? 15.821 -2.009 -3.833 1.00 69.94 84 LEU A N 1
ATOM 709 C CA . LEU A 1 84 ? 16.934 -2.708 -4.492 1.00 69.94 84 LEU A CA 1
ATOM 710 C C . LEU A 1 84 ? 16.926 -2.541 -6.019 1.00 69.94 84 LEU A C 1
ATOM 712 O O . LEU A 1 84 ? 17.984 -2.616 -6.641 1.00 69.94 84 LEU A O 1
ATOM 716 N N . ILE A 1 85 ? 15.749 -2.352 -6.623 1.00 70.19 85 ILE A N 1
ATOM 717 C CA . ILE A 1 85 ? 15.610 -2.083 -8.060 1.00 70.19 85 ILE A CA 1
ATOM 718 C C . ILE A 1 85 ? 16.065 -0.657 -8.365 1.00 70.19 85 ILE A C 1
ATOM 720 O O . ILE A 1 85 ? 16.849 -0.477 -9.288 1.00 70.19 85 ILE A O 1
ATOM 724 N N . GLU A 1 86 ? 15.666 0.328 -7.562 1.00 67.56 86 GLU A N 1
ATOM 725 C CA . GLU A 1 86 ? 16.115 1.719 -7.718 1.00 67.56 86 GLU A CA 1
ATOM 726 C C . GLU A 1 86 ? 17.628 1.867 -7.605 1.00 67.56 86 GLU A C 1
ATOM 728 O O . GLU A 1 86 ? 18.231 2.543 -8.426 1.00 67.56 86 GLU A O 1
ATOM 733 N N . MET A 1 87 ? 18.266 1.167 -6.663 1.00 64.75 87 MET A N 1
ATOM 734 C CA . MET A 1 87 ? 19.731 1.161 -6.551 1.00 64.75 87 MET A CA 1
ATOM 735 C C . MET A 1 87 ? 20.445 0.551 -7.771 1.00 64.75 87 MET A C 1
ATOM 737 O O . MET A 1 87 ? 21.649 0.741 -7.928 1.00 64.75 87 MET A O 1
ATOM 741 N N . ARG A 1 88 ? 19.738 -0.233 -8.595 1.00 66.56 88 ARG A N 1
ATOM 742 C CA . ARG A 1 88 ? 20.272 -0.868 -9.812 1.00 66.56 88 ARG A CA 1
ATOM 743 C C . ARG A 1 88 ? 19.904 -0.118 -11.087 1.00 66.56 88 ARG A C 1
ATOM 745 O O . ARG A 1 88 ? 20.559 -0.331 -12.105 1.00 66.56 88 ARG A O 1
ATOM 752 N N . LEU A 1 89 ? 18.855 0.701 -11.056 1.00 63.50 89 LEU A N 1
ATOM 753 C CA . LEU A 1 89 ? 18.528 1.588 -12.160 1.00 63.50 89 LEU A CA 1
ATOM 754 C C . LEU A 1 89 ? 19.596 2.689 -12.196 1.00 63.50 89 LEU A C 1
ATOM 756 O O . LEU A 1 89 ? 19.934 3.235 -11.145 1.00 63.50 89 LEU A O 1
ATOM 760 N N . PRO A 1 90 ? 20.174 3.004 -13.368 1.00 57.44 90 PRO A N 1
ATOM 761 C CA . PRO A 1 90 ? 21.050 4.159 -13.469 1.00 57.44 90 PRO A CA 1
ATOM 762 C C . PRO A 1 90 ? 20.260 5.371 -12.972 1.00 57.44 90 PRO A C 1
ATOM 764 O O . PRO A 1 90 ? 19.126 5.585 -13.408 1.00 57.44 90 PRO A O 1
ATOM 767 N N . SER A 1 91 ? 20.832 6.125 -12.025 1.00 53.47 91 SER A N 1
ATOM 768 C CA . SER A 1 91 ? 20.290 7.419 -11.606 1.00 53.47 91 SER A CA 1
ATOM 769 C C . SER A 1 91 ? 19.926 8.167 -12.873 1.00 53.47 91 SER A C 1
ATOM 771 O O . SER A 1 91 ? 20.798 8.298 -13.731 1.00 53.47 91 SER A O 1
ATOM 773 N N . LYS A 1 92 ? 18.652 8.547 -13.014 1.00 52.12 92 LYS A N 1
ATOM 774 C CA . LYS A 1 92 ? 18.101 9.213 -14.193 1.00 52.12 92 LYS A CA 1
ATOM 775 C C . LYS A 1 92 ? 18.941 10.464 -14.452 1.00 52.12 92 LYS A C 1
ATOM 777 O O . LYS A 1 92 ? 18.661 11.520 -13.892 1.00 52.12 92 LYS A O 1
ATOM 782 N N . SER A 1 93 ? 20.022 10.321 -15.219 1.00 40.78 93 SER A N 1
ATOM 783 C CA . SER A 1 93 ? 20.823 11.444 -15.650 1.00 40.78 93 SER A CA 1
ATOM 784 C C . SER A 1 93 ? 19.914 12.205 -16.587 1.00 40.78 93 SER A C 1
ATOM 786 O O . SER A 1 93 ? 19.323 11.667 -17.528 1.00 40.78 93 SER A O 1
ATOM 788 N N . THR A 1 94 ? 19.697 13.462 -16.252 1.00 43.59 94 THR A N 1
ATOM 789 C CA . THR A 1 94 ? 19.131 14.444 -17.156 1.00 43.59 94 THR A CA 1
ATOM 790 C C . THR A 1 94 ? 20.119 14.663 -18.299 1.00 43.59 94 THR A C 1
ATOM 792 O O . THR A 1 94 ? 20.753 15.704 -18.365 1.00 43.59 94 THR A O 1
ATOM 795 N N . ASP A 1 95 ? 20.245 13.691 -19.198 1.00 40.94 95 ASP A N 1
ATOM 796 C CA . ASP A 1 95 ? 20.903 13.853 -20.494 1.00 40.94 95 ASP A CA 1
ATOM 797 C C . ASP A 1 95 ? 19.820 13.876 -21.576 1.00 40.94 95 ASP A C 1
ATOM 799 O O . ASP A 1 95 ? 19.779 13.074 -22.506 1.00 40.94 95 ASP A O 1
ATOM 803 N N . SER A 1 96 ? 18.879 14.812 -21.432 1.00 48.44 96 SER A N 1
ATOM 804 C CA . SER A 1 96 ? 17.995 15.217 -22.526 1.00 48.44 96 SER A CA 1
ATOM 805 C C . SER A 1 96 ? 18.683 16.287 -23.366 1.00 48.44 96 SER A C 1
ATOM 807 O O . SER A 1 96 ? 18.249 17.432 -23.394 1.00 48.44 96 SER A O 1
ATOM 809 N N . THR A 1 97 ? 19.744 15.896 -24.073 1.00 47.19 97 THR A N 1
ATOM 810 C CA . THR A 1 97 ? 20.209 16.626 -25.262 1.00 47.19 97 THR A CA 1
ATOM 811 C C . THR A 1 97 ? 20.950 15.692 -26.216 1.00 47.19 97 THR A C 1
ATOM 813 O O . THR A 1 97 ? 22.116 15.880 -26.538 1.00 47.19 97 THR A O 1
ATOM 816 N N . ALA A 1 98 ? 20.252 14.682 -26.731 1.00 43.19 98 ALA A N 1
ATOM 817 C CA . ALA A 1 98 ? 20.602 14.110 -28.027 1.00 43.19 98 ALA A CA 1
ATOM 818 C C . ALA A 1 98 ? 19.718 14.776 -29.090 1.00 43.19 98 ALA A C 1
ATOM 820 O O . ALA A 1 98 ? 18.709 14.226 -29.526 1.00 43.19 98 ALA A O 1
ATOM 821 N N . LEU A 1 99 ? 20.086 16.002 -29.476 1.00 48.19 99 LEU A N 1
ATOM 822 C CA . LEU A 1 99 ? 19.686 16.550 -30.769 1.00 48.19 99 LEU A CA 1
ATOM 823 C C . LEU A 1 99 ? 20.436 15.749 -31.835 1.00 48.19 99 LEU A C 1
ATOM 825 O O . LEU A 1 99 ? 21.595 16.027 -32.129 1.00 48.19 99 LEU A O 1
ATOM 829 N N . VAL A 1 100 ? 19.773 14.741 -32.393 1.00 45.00 100 VAL A N 1
ATOM 830 C CA . VAL A 1 100 ? 20.114 14.218 -33.714 1.00 45.00 100 VAL A CA 1
ATOM 831 C C . VAL A 1 100 ? 19.026 14.708 -34.654 1.00 45.00 100 VAL A C 1
ATOM 833 O O . VAL A 1 100 ? 17.910 14.195 -34.637 1.00 45.00 100 VAL A O 1
ATOM 836 N N . CYS A 1 101 ? 19.356 15.718 -35.453 1.00 44.56 101 CYS A N 1
ATOM 837 C CA . CYS A 1 101 ? 18.642 16.018 -36.685 1.00 44.56 101 CYS A CA 1
ATOM 838 C C . CYS A 1 101 ? 19.651 16.002 -37.835 1.00 44.56 101 CYS A C 1
ATOM 840 O O . CYS A 1 101 ? 20.784 16.456 -37.677 1.00 44.56 101 CYS A O 1
ATOM 842 N N . TYR A 1 102 ? 19.177 15.384 -38.913 1.00 44.62 102 TYR A N 1
ATOM 843 C CA . TYR A 1 102 ? 19.838 14.905 -40.124 1.00 44.62 102 TYR A CA 1
ATOM 844 C C . TYR A 1 102 ? 20.567 15.964 -40.951 1.00 44.62 102 TYR A C 1
ATOM 846 O O . TYR A 1 102 ? 20.099 17.125 -40.970 1.00 44.62 102 TYR A O 1
#

Organism: Trichonephila clavata (NCBI:txid2740835)

Foldseek 3Di:
DCCLVPDADDPPDDLLRSLVVNVVVQVVVQVVCCVPPVDHDDCVVSLVVSLVRDDPLCVVVSVVQVVDDPVPDDSVVSNPVSVVSVVVPPDPPPPPDPPDDD

pLDDT: mean 76.67, std 14.15, range [40.78, 93.81]

Sequence (102 aa):
MEKFFRHEKELDDDIASHIAKLQRNFRELNDELRRVAKTTLPDFPLMSKIMSTMLSEYFKFKSVWESVHIEERSVNKLTERPRLIEMRLPSKSTDSTALVCY